Protein AF-A0A3D3R811-F1 (afdb_monomer_lite)

InterPro domains:
  IPR029058 Alpha/Beta hydrolase fold [G3DSA:3.40.50.1820] (3-96)
  IPR029058 Alpha/Beta hydrolase fold [SSF53474] (12-93)
  IPR058111 RcgR-like [NF047337] (1-97)

Structure (mmCIF, N/CA/C/O backbone):
data_AF-A0A3D3R811-F1
#
_entry.id   AF-A0A3D3R811-F1
#
loop_
_atom_site.group_PDB
_atom_site.id
_atom_site.type_symbol
_atom_site.label_atom_id
_atom_site.label_alt_id
_atom_site.label_comp_id
_atom_site.label_asym_id
_atom_site.label_entity_id
_atom_site.label_seq_id
_atom_site.pdbx_PDB_ins_code
_atom_site.Cartn_x
_atom_site.Cartn_y
_atom_site.Cartn_z
_atom_site.occupancy
_atom_site.B_iso_or_equiv
_atom_site.auth_seq_id
_atom_site.auth_comp_id
_atom_site.auth_asym_id
_atom_site.auth_atom_id
_atom_site.pdbx_PDB_model_num
ATOM 1 N N . ALA A 1 1 ? -5.835 -4.928 -2.378 1.00 88.62 1 ALA A N 1
ATOM 2 C CA . ALA A 1 1 ? -5.429 -4.907 -0.952 1.00 88.62 1 ALA A CA 1
ATOM 3 C C . ALA A 1 1 ? -5.954 -6.159 -0.267 1.00 88.62 1 ALA A C 1
ATOM 5 O O . ALA A 1 1 ? -7.036 -6.615 -0.623 1.00 88.62 1 ALA A O 1
ATOM 6 N N . LYS A 1 2 ? -5.210 -6.711 0.697 1.00 96.75 2 LYS A 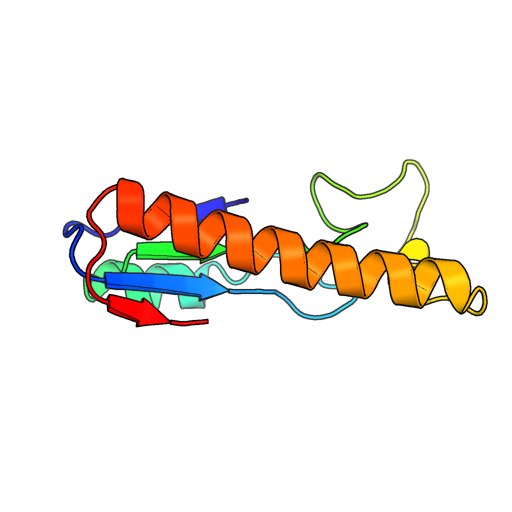N 1
ATOM 7 C CA . LYS A 1 2 ? -5.663 -7.845 1.512 1.00 96.75 2 LYS A CA 1
ATOM 8 C C . LYS A 1 2 ? -6.115 -7.324 2.872 1.00 96.75 2 LYS A C 1
ATOM 10 O O . LYS A 1 2 ? -5.363 -6.605 3.519 1.00 96.75 2 LYS A O 1
ATOM 15 N N . VAL A 1 3 ? -7.320 -7.693 3.292 1.00 97.00 3 VAL A N 1
ATOM 16 C CA . VAL A 1 3 ? -7.854 -7.345 4.613 1.00 97.00 3 VAL A CA 1
ATOM 17 C C . VAL A 1 3 ? -7.849 -8.593 5.489 1.00 97.00 3 VAL A C 1
ATOM 19 O O . VAL A 1 3 ? -8.239 -9.673 5.040 1.00 97.00 3 VAL A O 1
ATOM 22 N N . THR A 1 4 ? -7.381 -8.435 6.723 1.00 97.69 4 THR A N 1
ATOM 23 C CA . THR A 1 4 ? -7.531 -9.409 7.803 1.00 97.69 4 THR A CA 1
ATOM 24 C C . THR A 1 4 ? -8.345 -8.739 8.899 1.00 97.69 4 THR A C 1
ATOM 26 O O . THR A 1 4 ? -7.829 -7.915 9.656 1.00 97.69 4 THR A O 1
ATOM 29 N N . GLU A 1 5 ? -9.635 -9.049 8.924 1.00 96.06 5 GLU A N 1
ATOM 30 C CA . GLU A 1 5 ? -10.603 -8.418 9.818 1.00 96.06 5 GLU A CA 1
ATOM 31 C C . GLU A 1 5 ? -10.392 -8.859 11.268 1.00 96.06 5 GLU A C 1
ATOM 33 O O . GLU A 1 5 ? -10.046 -10.012 11.550 1.00 96.06 5 GLU A O 1
ATOM 38 N N . SER A 1 6 ? -10.602 -7.930 12.197 1.00 93.81 6 SER A N 1
ATOM 39 C CA . SER A 1 6 ? -10.781 -8.251 13.610 1.00 93.81 6 SER A CA 1
ATOM 40 C C . SER A 1 6 ? -12.279 -8.328 13.944 1.00 93.81 6 SER A C 1
ATOM 42 O O . SER A 1 6 ? -13.137 -8.082 13.100 1.00 93.81 6 SER A O 1
ATOM 44 N N . ARG A 1 7 ? -12.620 -8.672 15.191 1.00 85.75 7 ARG A N 1
ATOM 45 C CA . ARG A 1 7 ? -14.018 -8.668 15.664 1.00 85.75 7 ARG A CA 1
ATOM 46 C C . ARG A 1 7 ? -14.530 -7.271 16.064 1.00 85.75 7 ARG A C 1
ATOM 48 O O . ARG A 1 7 ? -15.675 -7.164 16.486 1.00 85.75 7 ARG A O 1
ATOM 55 N N . SER A 1 8 ? -13.692 -6.231 15.983 1.00 82.62 8 SER A N 1
ATOM 56 C CA . SER A 1 8 ? -14.028 -4.840 16.320 1.00 82.62 8 SER A CA 1
ATOM 57 C C . SER A 1 8 ? -13.676 -3.901 15.161 1.00 82.62 8 SER A C 1
ATOM 59 O O . SER A 1 8 ? -12.656 -4.058 14.491 1.00 82.62 8 SER A O 1
ATOM 61 N N . PHE A 1 9 ? -14.505 -2.879 14.958 1.00 76.88 9 PHE A N 1
ATOM 62 C CA . PHE A 1 9 ? -14.276 -1.822 13.971 1.00 76.88 9 PHE A CA 1
ATOM 63 C C . PHE A 1 9 ? -13.606 -0.573 14.570 1.00 76.88 9 PHE A C 1
ATOM 65 O O . PHE A 1 9 ? -13.619 0.487 13.955 1.00 76.88 9 PHE A O 1
ATOM 72 N N . ASP A 1 10 ? -13.014 -0.651 15.766 1.00 91.44 10 ASP A N 1
ATOM 73 C CA . ASP A 1 10 ? -12.440 0.535 16.417 1.00 91.44 10 ASP A CA 1
ATOM 74 C C . ASP A 1 10 ? -11.052 0.905 15.872 1.00 91.44 10 ASP A C 1
ATOM 76 O O . ASP A 1 10 ? -10.742 2.094 15.737 1.00 91.44 10 ASP A O 1
ATOM 80 N N . LYS A 1 11 ? -10.221 -0.100 15.549 1.00 97.69 11 LYS A N 1
ATOM 81 C CA . LYS A 1 11 ? -8.806 0.087 15.190 1.00 97.69 11 LYS A CA 1
ATOM 82 C C . LYS A 1 11 ? -8.440 -0.568 13.863 1.00 97.69 11 LYS A C 1
ATOM 84 O O . LYS A 1 11 ? -8.765 -1.738 13.637 1.00 97.69 11 LYS A O 1
ATOM 89 N N . ALA A 1 12 ? -7.687 0.155 13.038 1.00 98.25 12 ALA A N 1
ATOM 90 C CA . ALA A 1 12 ? -7.093 -0.364 11.813 1.00 98.25 12 ALA A CA 1
ATOM 91 C C . ALA A 1 12 ? -5.581 -0.099 11.738 1.00 98.25 12 ALA A C 1
ATOM 93 O O . ALA A 1 12 ? -5.105 0.984 12.075 1.00 98.25 12 ALA A O 1
ATOM 94 N N . LEU A 1 13 ? -4.836 -1.0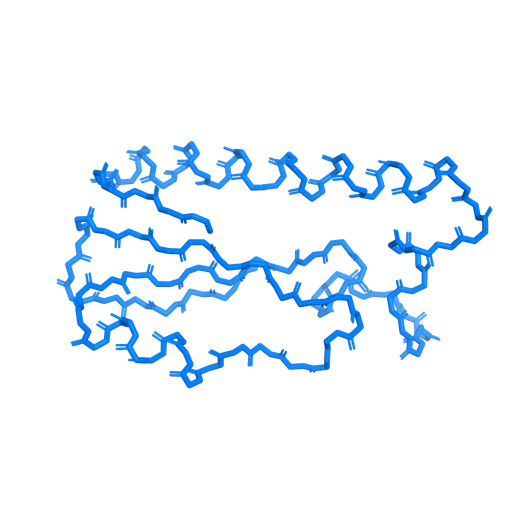82 11.238 1.00 98.31 13 LEU A N 1
ATOM 95 C CA . LEU A 1 13 ? -3.427 -0.965 10.877 1.00 98.31 13 LEU A CA 1
ATOM 96 C C . LEU A 1 13 ? -3.287 -1.140 9.363 1.00 98.31 13 LEU A C 1
ATOM 98 O O . LEU A 1 13 ? -3.582 -2.207 8.822 1.00 98.31 13 LEU A O 1
ATOM 102 N N . VAL A 1 14 ? -2.842 -0.097 8.674 1.00 98.44 14 VAL A N 1
ATOM 103 C CA . VAL A 1 14 ? -2.517 -0.140 7.248 1.00 98.44 14 VAL A CA 1
ATOM 104 C C . VAL A 1 14 ? -1.064 -0.558 7.106 1.00 98.44 14 VAL A C 1
ATOM 106 O O . VAL A 1 14 ? -0.193 0.096 7.645 1.00 98.44 14 VAL A O 1
ATOM 109 N N . VAL A 1 15 ? -0.776 -1.614 6.355 1.00 98.31 15 VAL A N 1
ATOM 110 C CA . VAL A 1 15 ? 0.599 -2.092 6.173 1.00 98.31 15 VAL A CA 1
ATOM 111 C C . VAL A 1 15 ? 0.987 -2.006 4.708 1.00 98.31 15 VAL A C 1
ATOM 113 O O . VAL A 1 15 ? 0.292 -2.528 3.832 1.00 98.31 15 VAL A O 1
ATOM 116 N N . PHE A 1 16 ? 2.138 -1.391 4.451 1.00 97.88 16 PHE A N 1
ATOM 117 C CA . PHE A 1 16 ? 2.844 -1.498 3.182 1.00 97.88 16 PHE A CA 1
ATOM 118 C C . PHE A 1 16 ? 3.966 -2.522 3.338 1.00 97.88 16 PHE A C 1
ATOM 120 O O . PHE A 1 16 ? 4.785 -2.435 4.251 1.00 97.88 16 PHE A O 1
ATOM 127 N N . HIS A 1 17 ? 3.999 -3.516 2.456 1.00 97.62 17 HIS A N 1
ATOM 128 C CA . HIS A 1 17 ? 5.120 -4.451 2.398 1.00 97.62 17 HIS A CA 1
ATOM 129 C C . HIS A 1 17 ? 6.385 -3.750 1.870 1.00 97.62 17 HIS A C 1
ATOM 131 O O . HIS A 1 17 ? 6.336 -2.614 1.406 1.00 97.62 17 HIS A O 1
ATOM 137 N N . HIS A 1 18 ? 7.533 -4.421 1.935 1.00 96.62 18 HIS A N 1
ATOM 138 C CA . HIS A 1 18 ? 8.786 -3.892 1.392 1.00 96.62 18 HIS A CA 1
ATOM 139 C C . HIS A 1 18 ? 8.852 -4.023 -0.142 1.00 96.62 18 HIS A C 1
ATOM 141 O O . HIS A 1 18 ? 8.056 -4.742 -0.755 1.00 96.62 18 HIS A O 1
ATOM 147 N N . TRP A 1 19 ? 9.809 -3.327 -0.768 1.00 97.12 19 TRP A N 1
ATOM 148 C CA . TRP A 1 19 ? 10.080 -3.476 -2.200 1.00 97.12 19 TRP A CA 1
ATOM 149 C C . TRP A 1 19 ? 10.523 -4.903 -2.523 1.00 97.12 19 TRP A C 1
ATOM 151 O O . TRP A 1 19 ? 11.339 -5.485 -1.817 1.00 97.12 19 TRP A O 1
ATOM 161 N N . ASN A 1 20 ? 9.986 -5.435 -3.614 1.00 95.62 20 ASN A N 1
ATOM 162 C CA . ASN A 1 20 ? 10.202 -6.782 -4.114 1.00 95.62 20 ASN A CA 1
ATOM 163 C C . ASN A 1 20 ? 9.722 -7.919 -3.195 1.00 95.62 20 ASN A C 1
ATOM 165 O O . ASN A 1 20 ? 10.175 -9.057 -3.313 1.00 95.62 20 ASN A O 1
ATOM 169 N N . ALA A 1 21 ? 8.782 -7.633 -2.290 1.00 96.19 21 ALA A N 1
ATOM 170 C CA . ALA A 1 21 ? 8.150 -8.677 -1.494 1.00 96.19 21 ALA A CA 1
ATOM 171 C C . ALA A 1 21 ? 7.402 -9.676 -2.397 1.00 96.19 21 ALA A C 1
ATOM 173 O O . ALA A 1 21 ? 6.545 -9.287 -3.193 1.00 96.19 21 ALA A O 1
ATOM 174 N N . SER A 1 22 ? 7.683 -10.968 -2.225 1.00 94.62 22 SER A N 1
ATOM 175 C CA . SER A 1 22 ? 6.994 -12.066 -2.919 1.00 94.62 22 SER A CA 1
ATOM 176 C C . SER A 1 22 ? 5.740 -12.553 -2.186 1.00 94.62 22 SER A C 1
ATOM 178 O O . SER A 1 22 ? 4.917 -13.262 -2.762 1.00 94.62 22 SER A O 1
ATOM 180 N N . ALA A 1 23 ? 5.559 -12.149 -0.926 1.00 96.44 23 ALA A N 1
ATOM 181 C CA . ALA A 1 23 ? 4.412 -12.510 -0.105 1.00 96.44 23 ALA A CA 1
ATOM 182 C C . ALA A 1 23 ? 4.004 -11.378 0.849 1.00 96.44 23 ALA A C 1
ATOM 184 O O . ALA A 1 23 ? 4.777 -10.469 1.155 1.00 96.44 23 ALA A O 1
ATOM 185 N N . ARG A 1 24 ? 2.762 -11.465 1.327 1.00 96.94 24 ARG A N 1
ATOM 186 C CA . ARG A 1 24 ? 2.178 -10.591 2.355 1.00 96.94 24 ARG A CA 1
ATOM 187 C C . ARG A 1 24 ? 2.500 -11.105 3.764 1.00 96.94 24 ARG A C 1
ATOM 189 O O . ARG A 1 24 ? 2.808 -12.284 3.944 1.00 96.94 24 ARG A O 1
ATOM 196 N N . TYR A 1 25 ? 2.397 -10.254 4.781 1.00 97.12 25 TYR A N 1
ATOM 197 C CA . TYR A 1 25 ? 2.764 -10.575 6.162 1.00 97.12 25 TYR A CA 1
ATOM 198 C C . TYR A 1 25 ? 1.613 -11.225 6.942 1.00 97.12 25 TYR A C 1
ATOM 200 O O . TYR A 1 25 ? 1.157 -10.712 7.965 1.00 97.12 25 TYR A O 1
ATOM 208 N N . GLN A 1 26 ? 1.168 -12.405 6.504 1.00 96.88 26 GLN A N 1
ATOM 209 C CA . GLN A 1 26 ? 0.004 -13.081 7.092 1.00 96.88 26 GLN A CA 1
ATOM 210 C C . GLN A 1 26 ? 0.128 -13.314 8.611 1.00 96.88 26 GLN A C 1
ATOM 212 O O . GLN A 1 26 ? -0.850 -13.179 9.344 1.00 96.88 26 GLN A O 1
ATOM 217 N N . GLN A 1 27 ? 1.323 -13.651 9.106 1.00 97.75 27 GLN A N 1
ATOM 218 C CA . GLN A 1 27 ? 1.548 -13.880 10.539 1.00 97.75 27 GLN A CA 1
ATOM 219 C C . GLN A 1 27 ? 1.370 -12.595 11.358 1.00 97.75 27 GLN A C 1
ATOM 221 O O . GLN A 1 27 ? 0.723 -12.621 12.405 1.00 97.75 27 GLN A O 1
ATOM 226 N N . LEU A 1 28 ? 1.877 -11.469 10.850 1.00 96.94 28 LEU A N 1
ATOM 227 C CA . LEU A 1 28 ? 1.708 -10.149 11.456 1.00 96.94 28 LEU A CA 1
ATOM 228 C C . LEU A 1 28 ? 0.236 -9.724 11.430 1.00 96.94 28 LEU A C 1
ATOM 230 O O . LEU A 1 28 ? -0.308 -9.320 12.457 1.00 96.94 28 LEU A O 1
ATOM 234 N N . ALA A 1 29 ? -0.434 -9.896 10.289 1.00 98.00 29 ALA A N 1
ATOM 235 C CA . ALA A 1 29 ? -1.850 -9.583 10.150 1.00 98.00 29 ALA A CA 1
ATOM 236 C C . ALA A 1 29 ? -2.710 -10.372 11.152 1.00 98.00 29 ALA A C 1
ATOM 238 O O . ALA A 1 29 ? -3.520 -9.793 11.875 1.00 98.00 29 ALA A O 1
ATOM 239 N N . ASN A 1 30 ? -2.465 -11.680 11.274 1.00 97.62 30 ASN A N 1
ATOM 240 C CA . ASN A 1 30 ? -3.147 -12.546 12.237 1.00 97.62 30 ASN A CA 1
ATOM 241 C C . ASN A 1 30 ? -2.832 -12.189 13.698 1.00 97.62 30 ASN A C 1
ATOM 243 O O . ASN A 1 30 ? -3.691 -12.323 14.570 1.00 97.62 30 ASN A O 1
ATOM 247 N N . PHE A 1 31 ? -1.601 -11.765 13.993 1.00 97.62 31 PHE A N 1
ATOM 248 C CA . PHE A 1 31 ? -1.205 -11.364 15.341 1.00 97.62 31 PHE A CA 1
ATOM 249 C C . PHE A 1 31 ? -2.015 -10.156 15.832 1.00 97.62 31 PHE A C 1
ATOM 251 O O . PHE A 1 31 ? -2.496 -10.168 16.970 1.00 97.62 31 PHE A O 1
ATOM 258 N N . PHE A 1 32 ? -2.185 -9.143 14.980 1.00 97.31 32 PHE A N 1
ATOM 259 C CA . PHE A 1 32 ? -2.931 -7.925 15.301 1.00 97.31 32 PHE A CA 1
ATOM 260 C C . PHE A 1 32 ? -4.451 -8.123 15.230 1.00 97.31 32 PHE A C 1
ATOM 262 O O . PHE A 1 32 ? -5.159 -7.653 16.122 1.00 97.31 32 PHE A O 1
ATOM 269 N N . SER A 1 33 ? -4.960 -8.896 14.264 1.00 97.00 33 SER A N 1
ATOM 270 C CA . SER A 1 33 ? -6.403 -9.158 14.150 1.00 97.00 33 SER A CA 1
ATOM 271 C C . SER A 1 33 ? -6.963 -9.906 15.357 1.00 97.00 33 SER A C 1
ATOM 273 O O . SER A 1 33 ? -8.008 -9.532 15.893 1.00 97.00 33 SER A O 1
ATOM 275 N N . ARG A 1 34 ? -6.214 -10.880 15.891 1.00 95.94 34 ARG A N 1
ATOM 276 C CA . ARG A 1 34 ? -6.548 -11.574 17.150 1.00 95.94 34 ARG A CA 1
ATOM 277 C C . ARG A 1 34 ? -6.562 -10.651 18.373 1.00 95.94 34 ARG A C 1
ATOM 279 O O . ARG A 1 34 ? -7.124 -11.024 19.396 1.00 95.94 34 ARG A O 1
ATOM 286 N N . ARG A 1 35 ? -5.962 -9.462 18.274 1.00 95.31 35 ARG A N 1
ATOM 287 C CA . ARG A 1 35 ? -5.919 -8.423 19.317 1.00 95.31 35 ARG A CA 1
ATOM 288 C C . ARG A 1 35 ? -6.887 -7.269 19.043 1.00 95.31 35 ARG A C 1
ATOM 290 O O . ARG A 1 35 ? -6.757 -6.208 19.641 1.00 95.31 35 ARG A O 1
ATOM 297 N N . GLY A 1 36 ? -7.858 -7.469 18.150 1.00 95.94 36 GLY A N 1
ATOM 298 C CA . GLY A 1 36 ? -8.904 -6.484 17.880 1.00 95.94 36 GLY A CA 1
ATOM 299 C C . GLY A 1 36 ? -8.525 -5.407 16.862 1.00 95.94 36 GLY A C 1
ATOM 300 O O . GLY A 1 36 ? -9.304 -4.481 16.669 1.00 95.94 36 GLY A O 1
ATOM 301 N N . ILE A 1 37 ? -7.388 -5.520 16.169 1.00 97.81 37 ILE A N 1
ATOM 302 C CA . ILE A 1 37 ? -6.947 -4.529 15.175 1.00 97.81 37 ILE A CA 1
ATOM 303 C C . ILE A 1 37 ? -7.126 -5.100 13.769 1.00 97.81 37 ILE A C 1
ATOM 305 O O . ILE A 1 37 ? -6.469 -6.074 13.409 1.00 97.81 37 ILE A O 1
ATOM 309 N N . THR A 1 38 ? -7.996 -4.496 12.961 1.00 98.06 38 THR A N 1
ATOM 310 C CA . THR A 1 38 ? -8.146 -4.889 11.553 1.00 98.06 38 THR A CA 1
ATOM 311 C C . THR A 1 38 ? -6.883 -4.511 10.783 1.00 98.06 38 THR A C 1
ATOM 313 O O . THR A 1 38 ? -6.430 -3.373 10.861 1.00 98.06 38 THR A O 1
ATOM 316 N N . VAL A 1 39 ? -6.299 -5.442 10.030 1.00 98.31 39 VAL A N 1
ATOM 317 C CA . VAL A 1 39 ? -5.076 -5.182 9.255 1.00 98.31 39 VAL A CA 1
ATOM 318 C C . VAL A 1 39 ? -5.404 -5.097 7.774 1.00 98.31 39 VAL A C 1
ATOM 320 O O . VAL A 1 39 ? -5.967 -6.031 7.203 1.00 98.31 39 VAL A O 1
ATOM 323 N N . VAL A 1 40 ? -5.028 -3.988 7.140 1.00 98.12 40 VAL A N 1
ATOM 324 C CA . VAL A 1 40 ? -5.180 -3.772 5.699 1.00 98.12 40 VAL A CA 1
ATOM 325 C C . VAL A 1 40 ? -3.804 -3.713 5.055 1.00 98.12 40 VAL A C 1
ATOM 327 O O . VAL A 1 40 ? -3.107 -2.706 5.126 1.00 98.12 40 VAL A O 1
ATOM 330 N N . GLU A 1 41 ? -3.413 -4.788 4.384 1.00 98.25 41 GLU A N 1
ATOM 331 C CA . GLU A 1 41 ? -2.158 -4.848 3.645 1.00 98.25 41 GLU A CA 1
ATOM 332 C C . GLU A 1 41 ? -2.363 -4.298 2.228 1.00 98.25 41 GLU A C 1
ATOM 334 O O . GLU A 1 41 ? -2.985 -4.923 1.353 1.00 98.25 41 GLU A O 1
ATOM 339 N N . MET A 1 42 ? -1.820 -3.114 1.964 1.00 97.62 42 MET A N 1
ATOM 340 C CA . MET A 1 42 ? -1.894 -2.468 0.660 1.00 97.62 42 MET A CA 1
ATOM 341 C C . MET A 1 42 ? -0.768 -2.968 -0.250 1.00 97.62 42 MET A C 1
ATOM 343 O O . MET A 1 42 ? 0.395 -2.986 0.142 1.00 97.62 42 MET A O 1
ATOM 347 N N . ALA A 1 43 ? -1.113 -3.394 -1.472 1.00 97.88 43 ALA A N 1
ATOM 348 C CA . ALA A 1 43 ? -0.098 -3.661 -2.491 1.00 97.88 43 ALA A CA 1
ATOM 349 C C . ALA A 1 43 ? 0.537 -2.336 -2.911 1.00 97.88 43 ALA A C 1
ATOM 351 O O . ALA A 1 43 ? -0.176 -1.446 -3.383 1.00 97.88 43 ALA A O 1
ATOM 352 N 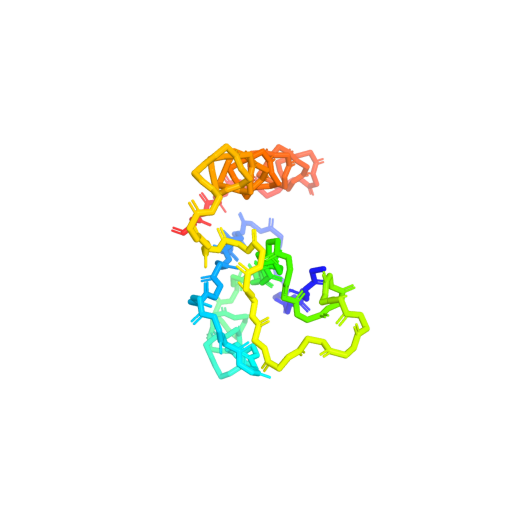N . LEU A 1 44 ? 1.856 -2.221 -2.790 1.00 98.38 44 LEU A N 1
ATOM 353 C CA . LEU A 1 44 ? 2.603 -1.141 -3.420 1.00 98.38 44 LEU A CA 1
ATOM 354 C C . LEU A 1 44 ? 2.457 -1.213 -4.951 1.00 98.38 44 LEU A C 1
ATOM 356 O O . LEU A 1 44 ? 2.168 -2.283 -5.498 1.00 98.38 44 LEU A O 1
ATOM 360 N N . PRO A 1 45 ? 2.649 -0.096 -5.672 1.00 98.38 45 PRO A N 1
ATOM 361 C CA . PRO A 1 45 ? 2.654 -0.111 -7.129 1.00 98.38 45 PRO A CA 1
ATOM 362 C C . PRO A 1 45 ? 3.597 -1.184 -7.685 1.00 98.38 45 PRO A C 1
ATOM 364 O O . PRO A 1 45 ? 4.673 -1.422 -7.135 1.00 98.38 45 PRO A O 1
ATOM 367 N N . TYR A 1 46 ? 3.179 -1.832 -8.772 1.00 97.94 46 TYR A N 1
ATOM 368 C CA . TYR A 1 46 ? 3.936 -2.880 -9.465 1.00 97.94 46 TYR A CA 1
ATOM 369 C C . TYR A 1 46 ? 4.193 -4.176 -8.671 1.00 97.94 46 TYR A C 1
ATOM 371 O O . TYR A 1 46 ? 5.019 -4.980 -9.088 1.00 97.94 46 TYR A O 1
ATOM 379 N N . HIS A 1 47 ? 3.470 -4.416 -7.571 1.00 97.88 47 HIS A N 1
ATOM 380 C CA . HIS A 1 47 ? 3.546 -5.657 -6.788 1.00 97.88 47 HIS A CA 1
ATOM 381 C C . HIS A 1 47 ? 2.225 -6.428 -6.771 1.00 97.88 47 HIS A C 1
ATOM 383 O O . HIS A 1 47 ? 1.154 -5.834 -6.900 1.00 97.88 47 HIS A O 1
ATOM 389 N N . PHE A 1 48 ? 2.301 -7.737 -6.511 1.00 96.31 48 PHE A N 1
ATOM 390 C CA . PHE A 1 48 ? 1.147 -8.629 -6.336 1.00 96.31 48 PHE A CA 1
ATOM 391 C C . PHE A 1 48 ? 0.118 -8.488 -7.465 1.00 96.31 48 PHE A C 1
ATOM 393 O O . PHE A 1 48 ? 0.478 -8.600 -8.629 1.00 96.31 48 PHE A O 1
ATOM 400 N N . GLU A 1 49 ? -1.143 -8.185 -7.143 1.00 95.44 49 GLU A N 1
ATOM 401 C CA . GLU A 1 49 ? -2.213 -7.957 -8.117 1.00 95.44 49 GLU A CA 1
ATOM 402 C C . GLU A 1 49 ? -1.956 -6.772 -9.073 1.00 95.44 49 GLU A C 1
ATOM 404 O O . GLU A 1 49 ? -2.691 -6.581 -10.037 1.00 95.44 49 GLU A O 1
ATOM 409 N N . ARG A 1 50 ? -0.927 -5.960 -8.800 1.00 96.31 50 ARG A N 1
ATOM 410 C CA . ARG A 1 50 ? -0.485 -4.814 -9.607 1.00 96.31 50 ARG A CA 1
ATOM 411 C C . ARG A 1 50 ? 0.792 -5.118 -10.397 1.00 96.31 50 ARG A C 1
ATOM 413 O O . ARG A 1 50 ? 1.334 -4.193 -11.002 1.00 96.31 50 ARG A O 1
ATOM 420 N N . SER A 1 51 ? 1.318 -6.346 -10.340 1.00 96.25 51 SER A N 1
ATOM 421 C CA . SER A 1 51 ? 2.513 -6.736 -11.093 1.00 96.25 51 SER A CA 1
ATOM 422 C C . SER A 1 51 ? 2.262 -6.661 -12.600 1.00 96.25 51 SER A C 1
ATOM 424 O O . SER A 1 51 ? 1.124 -6.682 -13.076 1.00 96.25 51 SER A O 1
ATOM 426 N N . ARG A 1 52 ? 3.344 -6.527 -13.367 1.00 95.69 52 ARG A N 1
ATOM 427 C CA . ARG A 1 52 ? 3.267 -6.503 -14.829 1.00 95.69 52 ARG A CA 1
ATOM 428 C C . ARG A 1 52 ? 3.500 -7.912 -15.373 1.00 95.69 52 ARG A C 1
ATOM 430 O O . ARG A 1 52 ? 4.352 -8.618 -14.832 1.00 95.69 52 ARG A O 1
ATOM 437 N N . PRO A 1 53 ? 2.810 -8.316 -16.452 1.00 95.62 53 PRO A N 1
ATOM 438 C CA . PRO A 1 53 ? 3.098 -9.580 -17.119 1.00 95.62 53 PRO A CA 1
ATOM 439 C C . PRO A 1 53 ? 4.580 -9.679 -17.507 1.00 95.62 53 PRO A C 1
ATOM 441 O O . PRO A 1 53 ? 5.119 -8.756 -18.116 1.00 95.62 53 PRO A O 1
ATOM 444 N N . GLY A 1 54 ? 5.225 -10.786 -17.134 1.00 94.00 54 GLY A N 1
ATOM 445 C CA . GLY A 1 54 ? 6.633 -11.056 -17.447 1.00 94.00 54 GLY A CA 1
ATOM 446 C C . GLY A 1 54 ? 7.663 -10.270 -16.628 1.00 94.00 54 GLY A C 1
ATOM 447 O O . GLY A 1 54 ? 8.841 -10.334 -16.953 1.00 94.00 54 GLY A O 1
ATOM 448 N N . ALA A 1 55 ? 7.256 -9.518 -15.600 1.00 94.69 55 ALA A N 1
ATOM 449 C CA . ALA A 1 55 ? 8.202 -8.861 -14.701 1.00 94.69 55 ALA A CA 1
ATOM 450 C C . ALA A 1 55 ? 8.648 -9.812 -13.577 1.00 94.69 55 ALA A C 1
ATOM 452 O O . ALA A 1 55 ? 7.810 -10.312 -12.827 1.00 94.69 55 ALA A O 1
ATOM 453 N N . ASP A 1 56 ? 9.961 -10.001 -13.427 1.00 93.06 56 ASP A N 1
ATOM 454 C CA . ASP A 1 56 ? 10.551 -10.847 -12.375 1.0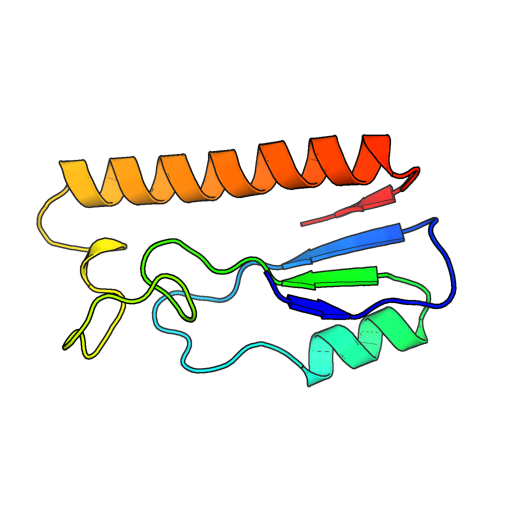0 93.06 56 ASP A CA 1
ATOM 455 C C . ASP A 1 56 ? 10.554 -10.175 -10.991 1.00 93.06 56 ASP A C 1
ATOM 457 O O . ASP A 1 56 ? 10.585 -10.838 -9.956 1.00 93.06 56 ASP A O 1
ATOM 461 N N . TYR A 1 57 ? 10.530 -8.841 -10.965 1.00 95.19 57 TYR A N 1
ATOM 462 C CA . TYR A 1 57 ? 10.491 -8.017 -9.758 1.00 95.19 57 TYR A CA 1
ATOM 463 C C . TYR A 1 57 ? 9.697 -6.732 -10.011 1.00 95.19 57 TYR A C 1
ATOM 465 O O . TYR A 1 57 ? 9.336 -6.419 -11.148 1.00 95.19 57 TYR A O 1
ATOM 473 N N . ALA A 1 58 ? 9.431 -5.951 -8.960 1.00 96.31 58 ALA A N 1
ATOM 474 C CA . ALA A 1 58 ? 8.732 -4.664 -9.061 1.00 96.31 58 ALA A CA 1
ATOM 475 C C . ALA A 1 58 ? 9.631 -3.544 -9.622 1.00 96.31 58 ALA A C 1
ATOM 477 O O . ALA A 1 58 ? 9.859 -2.505 -8.992 1.00 96.31 58 ALA A O 1
ATOM 478 N N . ASP A 1 59 ? 10.158 -3.781 -10.817 1.00 94.12 59 ASP A N 1
ATOM 479 C CA . ASP A 1 59 ? 11.129 -2.955 -11.518 1.00 94.12 59 ASP A CA 1
ATOM 480 C C . ASP A 1 59 ? 10.600 -1.548 -11.804 1.00 94.12 59 ASP A C 1
ATOM 482 O O . ASP A 1 59 ? 11.329 -0.577 -11.684 1.00 94.12 59 ASP A O 1
ATOM 486 N N . TYR A 1 60 ? 9.311 -1.387 -12.094 1.00 96.94 60 TYR A N 1
ATOM 487 C CA . TYR A 1 60 ? 8.733 -0.072 -12.382 1.00 96.94 60 TYR A CA 1
ATOM 488 C C . TYR A 1 60 ? 8.447 0.769 -11.135 1.00 96.94 60 TYR A C 1
ATOM 490 O O . TYR A 1 60 ? 8.197 1.970 -11.269 1.00 96.94 60 TYR A O 1
ATOM 498 N N . MET A 1 61 ? 8.515 0.180 -9.935 1.00 97.31 61 MET A N 1
ATOM 499 C CA . MET A 1 61 ? 8.413 0.946 -8.694 1.00 97.31 61 MET A CA 1
ATOM 500 C C . MET A 1 61 ? 9.704 1.715 -8.404 1.00 97.31 61 MET A C 1
ATOM 502 O O . MET A 1 61 ? 9.640 2.882 -8.015 1.00 97.31 61 MET A O 1
ATOM 506 N N . LEU A 1 62 ? 10.852 1.059 -8.601 1.00 96.06 62 LEU A N 1
ATOM 507 C CA . LEU A 1 62 ? 12.196 1.601 -8.411 1.00 96.06 62 LEU A CA 1
ATOM 508 C C . LEU A 1 62 ? 13.063 1.209 -9.615 1.00 96.06 62 LEU A C 1
ATOM 510 O O . LEU A 1 62 ? 13.521 0.073 -9.718 1.00 96.06 62 LEU A O 1
ATOM 514 N N . SER A 1 63 ? 13.290 2.163 -10.520 1.00 94.00 63 SER A N 1
ATOM 515 C CA . SER A 1 63 ? 14.071 1.971 -11.752 1.00 94.00 63 SER A CA 1
ATOM 516 C C . SER A 1 63 ? 15.008 3.150 -12.040 1.00 94.00 63 SER A C 1
ATOM 518 O O . SER A 1 63 ? 14.810 4.233 -11.475 1.00 94.00 63 SER A O 1
ATOM 520 N N . PRO A 1 64 ? 15.941 3.003 -13.005 1.00 97.12 64 PRO A N 1
ATOM 521 C CA . PRO A 1 64 ? 16.712 4.123 -13.552 1.00 97.12 64 PRO A CA 1
ATOM 522 C C . PRO A 1 64 ? 15.852 5.241 -14.165 1.00 97.12 64 PRO A C 1
ATOM 524 O O . PRO A 1 64 ? 16.315 6.370 -14.310 1.00 97.12 64 PRO A O 1
ATOM 527 N N . ASN A 1 65 ? 14.587 4.971 -14.508 1.00 97.69 65 ASN A N 1
ATOM 528 C CA . ASN A 1 65 ? 13.655 6.020 -14.904 1.00 97.69 65 ASN A CA 1
ATOM 529 C C . ASN A 1 65 ? 13.146 6.759 -13.655 1.00 97.69 65 ASN A C 1
ATOM 531 O O . ASN A 1 65 ? 12.137 6.383 -13.054 1.00 97.69 65 ASN A O 1
ATOM 535 N N . LEU A 1 66 ? 13.845 7.834 -13.281 1.00 97.94 66 LEU A N 1
ATOM 536 C CA . LEU A 1 66 ? 13.535 8.633 -12.091 1.00 97.94 66 LEU A CA 1
ATOM 537 C C . LEU A 1 66 ? 12.113 9.205 -12.119 1.00 97.94 66 LEU A C 1
ATOM 539 O O . LEU A 1 66 ? 11.429 9.179 -11.098 1.00 97.94 66 LEU A O 1
ATOM 543 N N . GLY A 1 67 ? 11.637 9.659 -13.283 1.00 98.62 67 GLY A N 1
ATOM 544 C CA . GLY A 1 67 ? 10.274 10.172 -13.434 1.00 98.62 67 GLY A CA 1
ATOM 545 C C . GLY A 1 67 ? 9.225 9.122 -13.062 1.00 98.62 67 GLY A C 1
ATOM 546 O O . GLY A 1 67 ? 8.310 9.403 -12.286 1.00 98.62 67 GLY A O 1
ATOM 547 N N . ARG A 1 68 ? 9.403 7.884 -13.537 1.00 98.00 68 ARG A N 1
ATOM 548 C CA . ARG A 1 68 ? 8.530 6.754 -13.195 1.00 98.00 68 ARG A CA 1
ATOM 549 C C . ARG A 1 68 ? 8.632 6.376 -11.722 1.00 98.00 68 ARG A C 1
ATOM 551 O O . ARG A 1 68 ? 7.602 6.189 -11.080 1.00 98.00 68 ARG A O 1
ATOM 558 N N . THR A 1 69 ? 9.843 6.318 -11.176 1.00 98.19 69 THR A N 1
ATOM 559 C CA . THR A 1 69 ? 10.073 6.045 -9.751 1.00 98.19 69 THR A CA 1
ATOM 560 C C . THR A 1 69 ? 9.348 7.072 -8.870 1.00 98.19 69 THR A C 1
ATOM 562 O O . THR A 1 69 ? 8.596 6.706 -7.966 1.00 98.19 69 THR A O 1
ATOM 565 N N . MET A 1 70 ? 9.475 8.367 -9.177 1.00 98.56 70 MET A N 1
ATOM 566 C CA . MET A 1 70 ? 8.772 9.436 -8.460 1.00 98.56 70 MET A CA 1
ATOM 567 C C . MET A 1 70 ? 7.250 9.314 -8.582 1.00 98.56 70 MET A C 1
ATOM 569 O O . MET A 1 70 ? 6.541 9.452 -7.584 1.00 98.56 70 MET A O 1
ATOM 573 N N . GLN A 1 71 ? 6.730 9.044 -9.783 1.00 98.56 71 GLN A N 1
ATOM 574 C CA . GLN A 1 71 ? 5.296 8.824 -9.993 1.00 98.56 71 GLN A CA 1
ATOM 575 C C . GLN A 1 71 ? 4.784 7.626 -9.188 1.00 98.56 71 GLN A C 1
ATOM 577 O O . GLN A 1 71 ? 3.750 7.732 -8.528 1.00 98.56 71 GLN A O 1
ATOM 582 N N . SER A 1 72 ? 5.537 6.526 -9.172 1.00 98.25 72 SER A N 1
ATOM 583 C CA . SER A 1 72 ? 5.214 5.330 -8.399 1.00 98.25 72 SER A CA 1
ATOM 584 C C . SER A 1 72 ? 5.143 5.626 -6.898 1.00 98.25 72 SER A C 1
ATOM 586 O O . SER A 1 72 ? 4.158 5.286 -6.245 1.00 98.25 72 SER A O 1
ATOM 588 N N . MET A 1 73 ? 6.131 6.331 -6.334 1.00 98.19 73 MET A N 1
ATOM 589 C CA . MET A 1 73 ? 6.094 6.711 -4.913 1.00 98.19 73 MET A CA 1
ATOM 590 C C . MET A 1 73 ? 4.914 7.634 -4.592 1.00 98.19 73 MET A C 1
ATOM 592 O O . MET A 1 73 ? 4.235 7.449 -3.581 1.00 98.19 73 MET A O 1
ATOM 596 N N . ARG A 1 74 ? 4.613 8.605 -5.466 1.00 98.69 74 ARG A N 1
ATOM 597 C CA . ARG A 1 74 ? 3.442 9.484 -5.302 1.00 98.69 74 ARG A CA 1
ATOM 598 C C . ARG A 1 74 ? 2.142 8.687 -5.299 1.00 98.69 74 ARG A C 1
ATOM 600 O O . ARG A 1 74 ? 1.269 8.974 -4.481 1.00 98.69 74 ARG A O 1
ATOM 607 N N . GLN A 1 75 ? 2.029 7.684 -6.169 1.00 98.44 75 GLN A N 1
ATOM 608 C CA . GLN A 1 75 ? 0.875 6.794 -6.198 1.00 98.44 75 GLN A CA 1
ATOM 609 C C . GLN A 1 75 ? 0.744 6.006 -4.890 1.00 98.44 75 GLN A C 1
ATOM 611 O O . GLN A 1 75 ? -0.337 6.014 -4.314 1.00 98.44 75 GLN A O 1
ATOM 616 N N . ALA A 1 76 ? 1.825 5.424 -4.360 1.00 98.25 76 ALA A N 1
ATOM 617 C CA . ALA A 1 76 ? 1.790 4.718 -3.073 1.00 98.25 76 ALA A CA 1
ATOM 618 C C . ALA A 1 76 ? 1.286 5.616 -1.922 1.00 98.25 76 ALA A C 1
ATOM 620 O O . ALA A 1 76 ? 0.422 5.213 -1.142 1.00 98.25 76 ALA A O 1
ATOM 621 N N . VAL A 1 77 ? 1.757 6.868 -1.858 1.00 98.56 77 VAL A N 1
ATOM 622 C CA . VAL A 1 77 ? 1.291 7.853 -0.864 1.00 98.56 77 VAL A CA 1
ATOM 623 C C . VAL A 1 77 ? -0.191 8.194 -1.055 1.00 98.56 77 VAL A C 1
ATOM 625 O O . VAL A 1 77 ? -0.932 8.330 -0.078 1.00 98.56 77 VAL A O 1
ATOM 628 N N . TRP A 1 78 ? -0.646 8.358 -2.299 1.00 98.62 78 TRP A N 1
ATOM 629 C CA . TRP A 1 78 ? -2.059 8.605 -2.597 1.00 98.62 78 TRP A CA 1
ATOM 630 C C . TRP A 1 78 ? -2.947 7.426 -2.225 1.00 98.62 78 TRP A C 1
ATOM 632 O O . TRP A 1 78 ? -4.005 7.647 -1.636 1.00 98.62 78 TRP A O 1
ATOM 642 N N . ASP A 1 79 ? -2.515 6.204 -2.524 1.00 98.38 79 ASP A N 1
ATOM 643 C CA . ASP A 1 79 ? -3.245 4.988 -2.185 1.00 98.38 79 ASP A CA 1
ATOM 644 C C . ASP A 1 79 ? -3.437 4.901 -0.657 1.00 98.38 79 ASP A C 1
ATOM 646 O O . ASP A 1 79 ? -4.563 4.720 -0.187 1.00 98.38 79 ASP A O 1
ATOM 650 N N . GLY A 1 80 ? -2.382 5.168 0.125 1.00 98.12 80 GLY A N 1
ATOM 651 C CA . GLY A 1 80 ? -2.455 5.227 1.589 1.00 98.12 80 GLY A CA 1
ATOM 652 C C . GLY A 1 80 ? -3.407 6.303 2.110 1.00 98.12 80 GLY A C 1
ATOM 653 O O . GLY A 1 80 ? -4.280 6.020 2.928 1.00 98.12 80 GLY A O 1
ATOM 654 N N . ARG A 1 81 ? -3.307 7.537 1.600 1.00 98.56 81 ARG A N 1
ATOM 655 C CA . ARG A 1 81 ? -4.194 8.644 2.011 1.00 98.56 81 ARG A CA 1
ATOM 656 C C . ARG A 1 81 ? -5.663 8.361 1.706 1.00 98.56 81 ARG A C 1
ATOM 658 O O . ARG A 1 81 ? -6.522 8.641 2.542 1.00 98.56 81 ARG A O 1
ATOM 665 N N . LYS A 1 82 ? -5.955 7.810 0.525 1.00 98.44 82 LYS A N 1
ATOM 666 C CA . LYS A 1 82 ? -7.319 7.444 0.124 1.00 98.44 82 LYS A CA 1
ATOM 667 C C . LYS A 1 82 ? -7.867 6.319 0.993 1.00 98.44 82 LYS A C 1
ATOM 669 O O . LYS A 1 82 ? -9.006 6.421 1.436 1.00 98.44 82 LYS A O 1
ATOM 674 N N . LEU A 1 83 ? -7.060 5.301 1.289 1.00 98.31 83 LEU A N 1
ATOM 675 C CA . LEU A 1 83 ? -7.475 4.216 2.174 1.00 98.31 83 LEU A CA 1
ATOM 676 C C . LEU A 1 83 ? -7.738 4.707 3.596 1.00 98.31 83 LEU A C 1
ATOM 678 O O . LEU A 1 83 ? -8.767 4.362 4.158 1.00 98.31 83 LEU A O 1
ATOM 682 N N . ILE A 1 84 ? -6.861 5.537 4.167 1.00 98.19 84 ILE A N 1
ATOM 683 C CA . ILE A 1 84 ? -7.075 6.107 5.506 1.00 98.19 84 ILE A CA 1
ATOM 684 C C . ILE A 1 84 ? -8.387 6.893 5.546 1.00 98.19 84 ILE A C 1
ATOM 686 O O . ILE A 1 84 ? -9.171 6.732 6.478 1.00 98.19 84 ILE A O 1
ATOM 690 N N . ARG A 1 85 ? -8.649 7.724 4.529 1.00 98.38 85 ARG A N 1
ATOM 691 C CA . ARG A 1 85 ? -9.916 8.454 4.421 1.00 98.38 85 ARG A CA 1
ATOM 692 C C . ARG A 1 85 ? -11.106 7.497 4.371 1.00 98.38 85 ARG A C 1
ATOM 694 O O . ARG A 1 85 ? -12.036 7.665 5.149 1.00 98.38 85 ARG A O 1
ATOM 701 N N . TRP A 1 86 ? -11.049 6.492 3.502 1.00 97.75 86 TRP A N 1
ATOM 702 C CA . TRP A 1 86 ? -12.115 5.504 3.366 1.00 97.75 86 TRP A CA 1
ATOM 703 C C . TRP A 1 86 ? -12.357 4.733 4.673 1.00 97.75 86 TRP A C 1
ATOM 705 O O . TRP A 1 86 ? -13.498 4.592 5.090 1.00 97.75 86 TRP A O 1
ATOM 715 N N . LEU A 1 87 ? -11.302 4.310 5.379 1.00 96.94 87 LEU A N 1
ATOM 716 C CA . LEU A 1 87 ? -11.413 3.628 6.675 1.00 96.94 87 LEU A CA 1
ATOM 717 C C . LEU A 1 87 ? -12.105 4.501 7.731 1.00 96.94 87 LEU A C 1
ATOM 719 O O . LEU A 1 87 ? -12.935 3.998 8.484 1.00 96.94 87 LEU A O 1
ATOM 723 N N . ARG A 1 88 ? -11.827 5.812 7.764 1.00 96.88 88 ARG A N 1
ATOM 724 C CA . ARG A 1 88 ? -12.564 6.743 8.639 1.00 96.88 88 ARG A CA 1
ATOM 725 C C . ARG A 1 88 ? -14.045 6.808 8.279 1.00 96.88 88 ARG A C 1
ATOM 727 O O . ARG A 1 88 ? -14.881 6.802 9.173 1.00 96.88 88 ARG A O 1
ATOM 734 N N . GLU A 1 89 ? -14.367 6.840 6.986 1.00 97.06 89 GLU A N 1
ATOM 735 C CA . GLU A 1 89 ? -15.753 6.816 6.494 1.00 97.06 89 GLU A CA 1
ATOM 736 C C . GLU A 1 89 ? -16.467 5.495 6.849 1.00 97.06 89 GLU A C 1
ATOM 738 O O . GLU A 1 89 ? -17.679 5.497 7.036 1.00 97.06 89 GLU A O 1
ATOM 743 N N . GLN A 1 90 ? -15.729 4.391 7.024 1.00 94.62 90 GLN A N 1
ATOM 744 C CA . GLN A 1 90 ? -16.264 3.119 7.535 1.00 94.62 90 GLN A CA 1
ATOM 745 C C . GLN A 1 90 ? -16.412 3.064 9.071 1.00 94.62 90 GLN A C 1
ATOM 747 O O . GLN A 1 90 ? -16.889 2.063 9.598 1.00 94.62 90 GLN A O 1
ATOM 752 N N .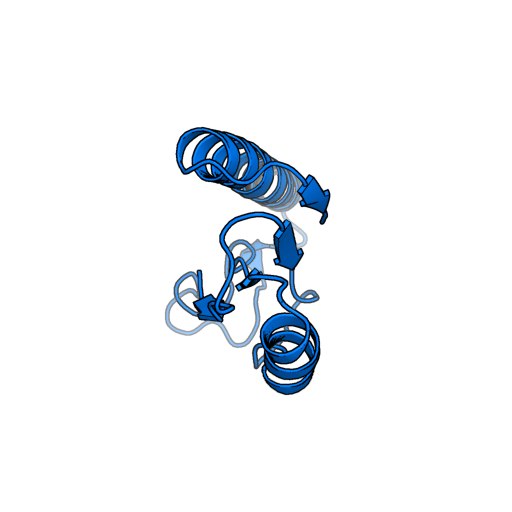 GLY A 1 91 ? -16.014 4.110 9.804 1.00 94.94 91 GLY A N 1
ATOM 753 C CA . GLY A 1 91 ? -16.182 4.201 11.260 1.00 94.94 91 GLY A CA 1
ATOM 754 C C . GLY A 1 91 ? -14.964 3.810 12.103 1.00 94.94 91 GLY A C 1
ATOM 755 O O . GLY A 1 91 ? -15.058 3.847 13.331 1.00 94.94 91 GLY A O 1
ATOM 756 N N . PHE A 1 92 ? -13.813 3.499 11.491 1.00 96.81 92 PHE A N 1
ATOM 757 C CA . PHE A 1 92 ? -12.572 3.277 12.243 1.00 96.81 92 PHE A CA 1
ATOM 758 C C . PHE A 1 92 ? -12.105 4.569 12.924 1.00 96.81 92 PHE A C 1
ATOM 760 O O . PHE A 1 92 ? -11.941 5.607 12.276 1.00 96.81 92 PHE A O 1
ATOM 767 N N . LYS A 1 93 ? -11.858 4.497 14.236 1.00 94.81 93 LYS A N 1
ATOM 768 C CA . LYS A 1 93 ? -11.515 5.658 15.077 1.00 94.81 93 LYS A CA 1
ATOM 769 C C . LYS A 1 93 ? -10.009 5.862 15.176 1.00 94.81 93 LYS A C 1
ATOM 771 O O . LYS A 1 93 ? -9.522 6.983 15.055 1.00 94.81 93 LYS A O 1
ATOM 776 N N . GLU A 1 94 ? -9.274 4.772 15.370 1.00 97.25 94 GLU A N 1
ATOM 777 C CA . GLU A 1 94 ? -7.816 4.770 15.451 1.00 97.25 94 GLU A CA 1
ATOM 778 C C . GLU A 1 94 ? -7.242 4.076 14.215 1.00 97.25 94 GLU A C 1
ATOM 780 O O . GLU A 1 94 ? -7.533 2.909 13.948 1.00 97.25 94 GLU A O 1
ATOM 785 N N . ILE A 1 95 ? -6.429 4.797 13.443 1.00 98.19 95 ILE A N 1
ATOM 786 C CA . ILE A 1 95 ? -5.797 4.270 12.231 1.00 98.19 95 ILE A CA 1
ATOM 787 C C . ILE A 1 95 ? -4.303 4.560 12.305 1.00 98.19 95 ILE A C 1
ATOM 789 O O . ILE A 1 95 ? -3.905 5.714 12.474 1.00 98.19 95 ILE A O 1
ATOM 793 N N . SER A 1 96 ? -3.490 3.522 12.140 1.00 97.88 96 SER A N 1
ATOM 794 C CA . SER A 1 96 ? -2.030 3.617 12.050 1.00 97.88 96 SER A CA 1
ATOM 795 C C . SER A 1 96 ? -1.529 3.048 10.725 1.00 97.88 96 SER A C 1
ATOM 797 O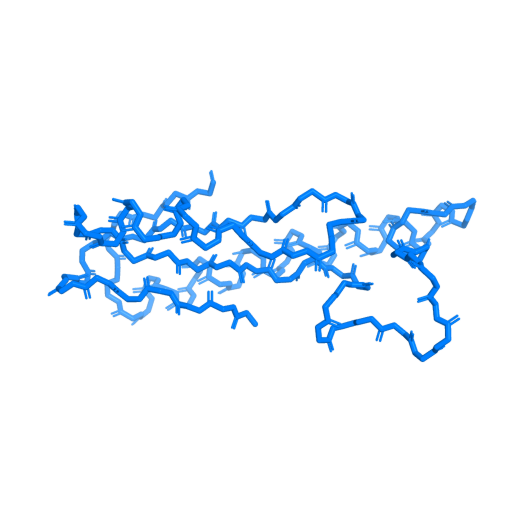 O . SER A 1 96 ? -2.240 2.283 10.069 1.00 97.88 96 SER A O 1
ATOM 799 N N . VAL A 1 97 ? -0.318 3.448 10.336 1.00 96.31 97 VAL A N 1
ATOM 800 C CA . VAL A 1 97 ? 0.413 2.957 9.158 1.00 96.31 97 VAL A CA 1
ATOM 801 C C . VAL A 1 97 ? 1.748 2.392 9.616 1.00 96.31 97 VAL A C 1
ATOM 803 O O . VAL A 1 97 ? 2.362 3.071 10.469 1.00 96.31 97 VAL A O 1
#

Secondary structure (DSSP, 8-state):
-EEE--S-SSEEEEEEPPTT-SS--HHHHHHHHTTTEEEEEEPPTTSGGGPPTT-SS-TTTSSS-HHHHHHHHHHHHHHHHHHHHHHHHTT-SEEE-

Foldseek 3Di:
DDKDAAPALAAEEEDEDDFFDPDDPVVVQVVVSPVHYIYHYDYQACDDVNNDPPDPGSDQCDHPPVVSVVVSVVVRVVVVVVVVVVSVVVPHNYYYD

Radius of gyration: 14.51 Å; chains: 1; bounding box: 33×24×37 Å

pLDDT: mean 96.47, std 3.17, range [76.88, 98.69]

Sequence (97 aa):
AKVTESRSFDKALVVFHHWNASARYQQLANFFSRRGITVVEMALPYHFERSRPGADYADYMLSPNLGRTMQSMRQAVWDGRKLIRWLREQGFKEISV

Organism: NCBI:txid122